Protein AF-A0A534MB08-F1 (afdb_monomer)

Solvent-accessible surface area (backbone atoms only — not comparable to full-atom values): 4357 Å² total; per-residue (Å²): 129,93,81,84,87,81,93,71,56,71,68,58,54,56,53,53,57,73,66,49,51,98,81,51,47,72,67,53,51,52,48,53,53,42,72,79,56,60,55,73,66,57,54,52,52,53,54,48,46,71,71,71,51,79,88,68,58,68,71,59,50,32,64,74,70,73,106

Structure (mmCIF, N/CA/C/O backbone):
data_AF-A0A534MB08-F1
#
_entry.id   AF-A0A534MB08-F1
#
loop_
_atom_site.group_PDB
_atom_site.id
_atom_site.type_symbol
_atom_site.label_atom_id
_atom_site.label_alt_id
_atom_site.label_comp_id
_atom_site.label_asym_id
_atom_site.label_entity_id
_atom_site.label_seq_id
_atom_site.pdbx_PDB_ins_code
_atom_site.Cartn_x
_atom_site.Cartn_y
_atom_site.Cartn_z
_atom_site.occupancy
_atom_site.B_iso_or_equiv
_atom_site.auth_seq_id
_atom_site.auth_comp_id
_atom_site.auth_asym_id
_atom_site.auth_atom_id
_atom_site.pdbx_PDB_model_num
ATOM 1 N N . MET A 1 1 ? 1.822 -13.934 10.212 1.00 66.62 1 MET A N 1
ATOM 2 C CA . MET A 1 1 ? 3.008 -13.051 10.268 1.00 66.62 1 MET A CA 1
ATOM 3 C C . MET A 1 1 ? 2.962 -12.250 11.562 1.00 66.62 1 MET A C 1
ATOM 5 O O . MET A 1 1 ? 1.858 -12.064 12.067 1.00 66.62 1 MET A O 1
ATOM 9 N N . PRO A 1 2 ? 4.102 -11.831 12.137 1.00 86.44 2 PRO A N 1
ATOM 10 C CA . PRO A 1 2 ? 4.089 -10.929 13.286 1.00 86.44 2 PRO A CA 1
ATOM 11 C C . PRO A 1 2 ? 3.431 -9.602 12.891 1.00 86.44 2 PRO A C 1
ATOM 13 O O . PRO A 1 2 ? 3.737 -9.047 11.841 1.00 86.44 2 PRO A O 1
ATOM 16 N N . THR A 1 3 ? 2.515 -9.112 13.721 1.00 90.62 3 THR A N 1
ATOM 17 C CA . THR A 1 3 ? 1.798 -7.852 13.490 1.00 90.62 3 THR A CA 1
ATOM 18 C C . THR A 1 3 ? 2.374 -6.744 14.358 1.00 90.62 3 THR A C 1
ATOM 20 O O . THR A 1 3 ? 2.790 -6.991 15.490 1.00 90.62 3 THR A O 1
ATOM 23 N N . THR A 1 4 ? 2.328 -5.511 13.863 1.00 93.19 4 THR A N 1
ATOM 24 C CA . THR A 1 4 ? 2.625 -4.305 14.646 1.00 93.19 4 THR A CA 1
ATOM 25 C C . THR A 1 4 ? 1.391 -3.407 14.735 1.00 93.19 4 THR A C 1
ATOM 27 O O . THR A 1 4 ? 0.411 -3.613 14.022 1.00 93.19 4 THR A O 1
ATOM 30 N N . THR A 1 5 ? 1.410 -2.422 15.633 1.00 93.06 5 THR A N 1
ATOM 31 C CA . THR A 1 5 ? 0.323 -1.446 15.790 1.00 93.06 5 THR A CA 1
ATOM 32 C C . THR A 1 5 ? 0.763 -0.086 15.273 1.00 93.06 5 THR A C 1
ATOM 34 O O . THR A 1 5 ? 1.790 0.438 15.698 1.00 93.06 5 THR A O 1
ATOM 37 N N . ILE A 1 6 ? -0.045 0.505 14.391 1.00 89.75 6 ILE A N 1
ATOM 38 C CA . ILE A 1 6 ? 0.178 1.850 13.858 1.00 89.75 6 ILE A CA 1
ATOM 39 C C . ILE A 1 6 ? -0.932 2.763 14.390 1.00 89.75 6 ILE A C 1
ATOM 41 O O . ILE A 1 6 ? -2.099 2.578 14.031 1.00 89.75 6 ILE A O 1
ATOM 45 N N . PRO A 1 7 ? -0.619 3.742 15.255 1.00 93.50 7 PRO A N 1
ATOM 46 C CA . PRO A 1 7 ? -1.614 4.696 15.712 1.00 93.50 7 PRO A CA 1
ATOM 47 C C . PRO A 1 7 ? -1.986 5.654 14.575 1.00 93.50 7 PRO A C 1
ATOM 49 O O . PRO A 1 7 ? -1.125 6.245 13.925 1.00 93.50 7 PRO A O 1
ATOM 52 N N . VAL A 1 8 ? -3.286 5.847 14.362 1.00 93.69 8 VAL A N 1
ATOM 53 C CA . VAL A 1 8 ? -3.828 6.798 13.383 1.00 93.69 8 VAL A CA 1
ATOM 54 C C . VAL A 1 8 ? -4.887 7.684 14.028 1.00 93.69 8 VAL A C 1
ATOM 56 O O . VAL A 1 8 ? -5.500 7.324 15.035 1.00 93.69 8 VAL A O 1
ATOM 59 N N . LYS A 1 9 ? -5.139 8.854 13.434 1.00 97.31 9 LYS A N 1
ATOM 60 C CA . LYS A 1 9 ? -6.245 9.721 13.861 1.00 97.31 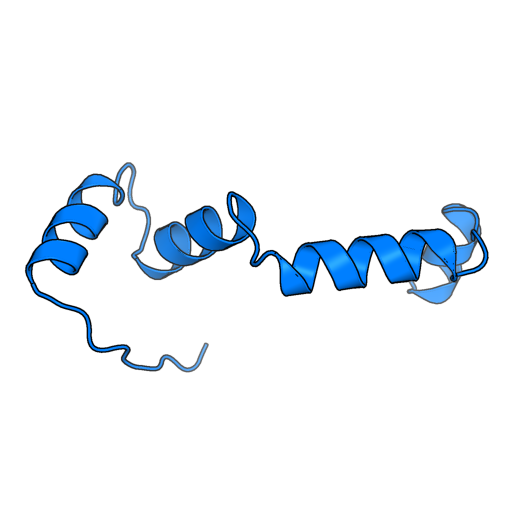9 LYS A CA 1
ATOM 61 C C . LYS A 1 9 ? -7.587 9.010 13.669 1.00 97.31 9 LYS A C 1
ATOM 63 O O . LYS A 1 9 ? -7.773 8.247 12.718 1.00 97.31 9 LYS A O 1
ATOM 68 N N . ARG A 1 10 ? -8.561 9.328 14.528 1.00 95.19 10 ARG A N 1
ATOM 69 C CA . ARG A 1 10 ? -9.918 8.751 14.474 1.00 95.19 10 ARG A CA 1
ATOM 70 C C . ARG A 1 10 ? -10.613 8.997 13.131 1.00 95.19 10 ARG A C 1
ATOM 72 O O . ARG A 1 10 ? -11.330 8.126 12.648 1.00 95.19 10 ARG A O 1
ATOM 79 N N . GLU A 1 11 ? -10.369 10.152 12.523 1.00 96.94 11 GLU A N 1
ATOM 80 C CA . GLU A 1 11 ? -10.866 10.522 11.191 1.00 96.94 11 GLU A CA 1
ATOM 81 C C . GLU A 1 11 ? -10.290 9.614 10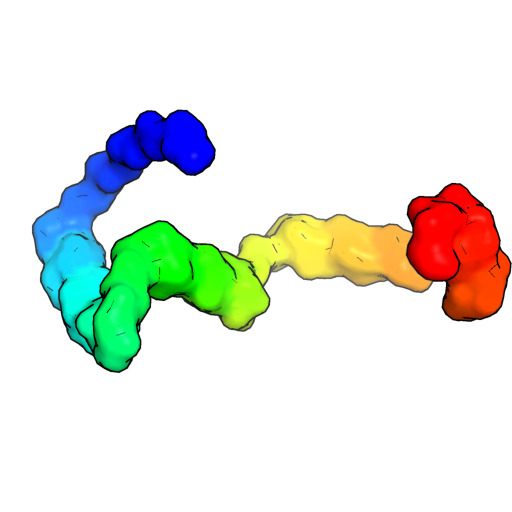.096 1.00 96.94 11 GLU A C 1
ATOM 83 O O . GLU A 1 11 ? -11.033 9.080 9.275 1.00 96.94 11 GLU A O 1
ATOM 88 N N . THR A 1 12 ? -8.976 9.368 10.121 1.00 94.50 12 THR A N 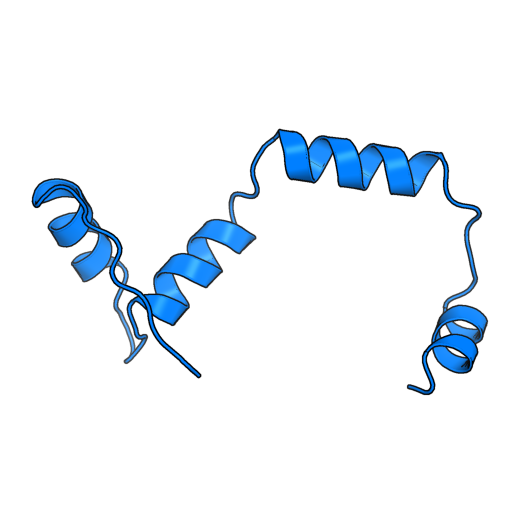1
ATOM 89 C CA . THR A 1 12 ? -8.309 8.438 9.199 1.00 94.50 12 THR A CA 1
ATOM 90 C C . THR A 1 12 ? -8.860 7.025 9.359 1.00 94.50 12 THR A C 1
ATOM 92 O O . THR A 1 12 ? -9.193 6.379 8.370 1.00 94.50 12 THR A O 1
ATOM 95 N N . TRP A 1 13 ? -9.041 6.564 10.599 1.00 92.75 13 TRP A N 1
ATOM 96 C CA . TRP A 1 13 ? -9.646 5.261 10.872 1.00 92.75 13 TRP A CA 1
ATOM 97 C C . TRP A 1 13 ? -11.097 5.158 10.373 1.00 92.75 13 TRP A C 1
ATOM 99 O O . TRP A 1 13 ? -11.511 4.124 9.851 1.00 92.75 13 TRP A O 1
ATOM 109 N N . ALA A 1 14 ? -11.882 6.235 10.485 1.00 93.06 14 ALA A N 1
ATOM 110 C CA . ALA A 1 14 ? -13.227 6.285 9.921 1.00 93.06 14 ALA A CA 1
ATOM 111 C C . ALA A 1 14 ? -13.216 6.162 8.391 1.00 93.06 14 ALA A C 1
ATOM 113 O O . ALA A 1 14 ? -14.050 5.443 7.852 1.00 93.06 14 ALA A O 1
ATOM 114 N N . ARG A 1 15 ? -12.249 6.784 7.707 1.00 91.75 15 A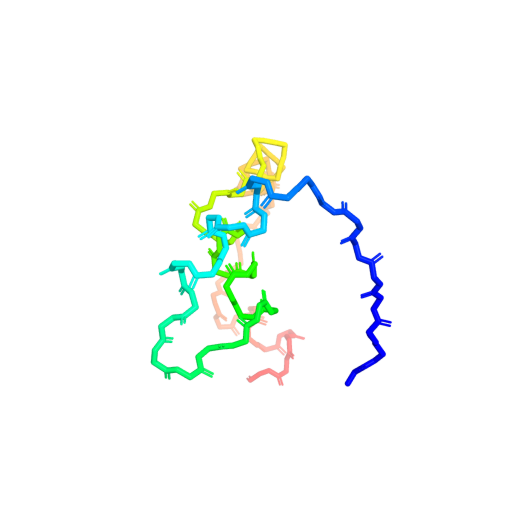RG A N 1
ATOM 115 C CA . ARG A 1 15 ? -12.070 6.617 6.258 1.00 91.75 15 ARG A CA 1
ATOM 116 C C . ARG A 1 15 ? -11.683 5.186 5.899 1.00 91.75 15 ARG A C 1
ATOM 118 O O . ARG A 1 15 ? -12.328 4.609 5.036 1.00 91.75 15 ARG A O 1
ATOM 125 N N . LEU A 1 16 ? -10.702 4.597 6.590 1.00 90.62 16 LEU A N 1
ATOM 126 C CA . LEU A 1 16 ? -10.259 3.214 6.351 1.00 90.62 16 LEU A CA 1
ATOM 127 C C . LEU A 1 16 ? -11.411 2.203 6.453 1.00 90.62 16 LEU A C 1
ATOM 129 O O . LEU A 1 16 ? -11.458 1.251 5.680 1.00 90.62 16 LEU A O 1
ATOM 133 N N . ARG A 1 17 ? -12.377 2.423 7.357 1.00 88.31 17 ARG A N 1
ATOM 134 C CA . ARG A 1 17 ? -13.585 1.584 7.457 1.00 88.31 17 ARG A CA 1
ATOM 135 C C . ARG A 1 17 ? -14.400 1.530 6.170 1.00 88.31 17 ARG A C 1
ATOM 137 O O . ARG A 1 17 ? -14.953 0.479 5.876 1.00 88.31 17 ARG A O 1
ATOM 144 N N . SER A 1 18 ? -14.459 2.622 5.413 1.00 88.75 18 SER A N 1
ATOM 145 C CA . SER A 1 18 ? -15.200 2.676 4.150 1.00 88.75 18 SER A CA 1
ATOM 146 C C . SER A 1 18 ? -14.520 1.891 3.027 1.00 88.75 18 SER A C 1
ATOM 148 O O . SER A 1 18 ? -15.206 1.405 2.137 1.00 88.75 18 SER A O 1
ATOM 150 N N . TYR A 1 19 ? -13.191 1.750 3.074 1.00 87.19 19 TYR A N 1
ATOM 151 C CA . TYR A 1 19 ? -12.424 0.959 2.102 1.00 87.19 19 TYR A CA 1
ATOM 152 C C . TYR A 1 19 ? -12.470 -0.543 2.393 1.00 87.19 19 TYR A C 1
ATOM 154 O O . TYR A 1 19 ? -12.228 -1.357 1.509 1.00 87.19 19 TYR A O 1
ATOM 162 N N . ARG A 1 20 ? -12.808 -0.928 3.627 1.00 86.12 20 ARG A N 1
ATOM 163 C CA . ARG A 1 20 ? -12.881 -2.322 4.062 1.00 86.12 20 ARG A CA 1
ATOM 164 C C . ARG A 1 20 ? -14.169 -3.003 3.568 1.00 86.12 20 ARG A C 1
ATOM 166 O O . ARG A 1 20 ? -15.073 -3.288 4.354 1.00 86.12 20 ARG A O 1
ATOM 173 N N . VAL A 1 21 ? -14.258 -3.252 2.264 1.00 85.25 21 VAL A N 1
ATOM 174 C CA . VAL A 1 21 ? -15.386 -3.932 1.603 1.00 85.25 21 VAL A CA 1
ATOM 175 C C . VAL A 1 21 ? -15.066 -5.402 1.311 1.00 85.25 21 VAL A C 1
ATOM 177 O O . VAL A 1 21 ? -13.909 -5.808 1.305 1.00 85.25 21 VAL A O 1
ATOM 180 N N . GLY A 1 22 ? -16.093 -6.231 1.101 1.00 85.44 22 GLY A N 1
ATOM 181 C CA . GLY A 1 22 ? -15.910 -7.589 0.564 1.00 85.44 22 GLY A CA 1
ATOM 182 C C . GLY A 1 22 ? -15.120 -8.572 1.440 1.00 85.44 22 GLY A C 1
ATOM 183 O O . GLY A 1 22 ? -14.653 -9.583 0.933 1.00 85.44 22 GLY A O 1
ATOM 184 N N . GLY A 1 23 ? -14.963 -8.301 2.739 1.00 87.25 23 GLY A N 1
ATOM 185 C CA . GLY A 1 23 ? -14.202 -9.166 3.650 1.00 87.25 23 GLY A CA 1
ATOM 186 C C . GLY A 1 23 ? -12.709 -8.842 3.753 1.00 87.25 23 GLY A C 1
ATOM 187 O O . GLY A 1 23 ? -12.020 -9.515 4.515 1.00 87.25 23 GLY A O 1
ATOM 188 N N . ALA A 1 24 ? -12.232 -7.791 3.076 1.00 90.19 24 ALA A N 1
ATOM 189 C CA . ALA A 1 24 ? -10.856 -7.321 3.203 1.00 90.19 24 ALA A CA 1
ATOM 190 C C . ALA A 1 24 ? -10.495 -6.991 4.664 1.00 90.19 24 ALA A C 1
ATOM 192 O O . ALA A 1 24 ? -11.321 -6.535 5.474 1.00 90.19 24 ALA A O 1
ATOM 193 N N . THR A 1 25 ? -9.240 -7.224 5.024 1.00 92.56 25 THR A N 1
ATOM 194 C CA . THR A 1 25 ? -8.649 -6.757 6.276 1.00 92.56 25 THR A CA 1
ATOM 195 C C . THR A 1 25 ? -8.121 -5.332 6.109 1.00 92.56 25 THR A C 1
ATOM 197 O O . THR A 1 25 ? -8.046 -4.799 5.006 1.00 92.56 25 THR A O 1
ATOM 200 N N . TYR A 1 26 ? -7.766 -4.669 7.214 1.00 92.00 26 TYR A N 1
ATOM 201 C CA . TYR A 1 26 ? -7.064 -3.387 7.094 1.00 92.00 26 TYR A CA 1
ATOM 202 C C . TYR A 1 26 ? -5.651 -3.547 6.544 1.00 92.00 26 TYR A C 1
ATOM 204 O O . TYR A 1 26 ? -5.131 -2.586 5.995 1.00 92.00 26 TYR A O 1
ATOM 212 N N . ASP A 1 27 ? -5.050 -4.726 6.701 1.00 92.38 27 ASP A N 1
ATOM 213 C CA . ASP A 1 27 ? -3.745 -5.012 6.118 1.00 92.38 27 ASP A CA 1
ATOM 214 C C . ASP A 1 27 ? -3.860 -5.018 4.590 1.00 92.38 27 ASP A C 1
ATOM 216 O O . ASP A 1 27 ? -3.128 -4.289 3.931 1.00 92.38 27 ASP A O 1
ATOM 220 N N . ASP A 1 28 ? -4.865 -5.709 4.041 1.00 92.94 28 ASP A N 1
ATOM 221 C CA . ASP A 1 28 ? -5.137 -5.726 2.594 1.00 92.94 28 ASP A CA 1
ATOM 222 C C . ASP A 1 28 ? -5.368 -4.305 2.059 1.00 92.94 28 ASP A C 1
ATOM 224 O O . ASP A 1 28 ? -4.659 -3.850 1.171 1.00 92.94 28 ASP A O 1
ATOM 228 N N . VAL A 1 29 ? -6.275 -3.546 2.690 1.00 92.75 29 VAL A N 1
ATOM 229 C CA . VAL A 1 29 ? -6.582 -2.162 2.283 1.00 92.75 29 VAL A CA 1
ATOM 230 C C . VAL A 1 29 ? -5.346 -1.260 2.312 1.00 92.75 29 VAL A C 1
ATOM 232 O O . VAL A 1 29 ? -5.183 -0.409 1.441 1.00 92.75 29 VAL A O 1
ATOM 235 N N . LEU A 1 30 ? -4.498 -1.377 3.339 1.00 91.88 30 LEU A N 1
ATOM 236 C CA . LEU A 1 30 ? -3.293 -0.555 3.431 1.00 91.88 30 LEU A CA 1
ATOM 237 C C . LEU A 1 30 ? -2.286 -0.924 2.342 1.00 91.88 30 LEU A C 1
ATOM 239 O O . LEU A 1 30 ? -1.689 -0.014 1.774 1.00 91.88 30 LEU A O 1
ATOM 243 N N . ASN A 1 31 ? -2.113 -2.214 2.049 1.00 92.12 31 ASN A N 1
ATOM 244 C CA . ASN A 1 31 ? -1.232 -2.665 0.974 1.00 92.12 31 ASN A CA 1
ATOM 245 C C . ASN A 1 31 ? -1.744 -2.208 -0.398 1.00 92.12 31 ASN A C 1
ATOM 247 O O . ASN A 1 31 ? -0.981 -1.577 -1.122 1.00 92.12 31 ASN A O 1
ATOM 251 N N . ASP A 1 32 ? -3.039 -2.364 -0.686 1.00 90.75 32 ASP A N 1
ATOM 252 C CA . ASP A 1 32 ? -3.648 -1.889 -1.937 1.00 90.75 32 ASP A CA 1
ATOM 253 C C . ASP A 1 32 ? -3.416 -0.379 -2.142 1.00 90.75 32 ASP A C 1
ATOM 255 O O . ASP A 1 32 ? -2.997 0.070 -3.207 1.00 90.75 32 ASP A O 1
ATOM 259 N N . LEU A 1 33 ? -3.611 0.428 -1.090 1.00 89.81 33 LEU A N 1
ATOM 260 C CA . LEU A 1 33 ? -3.383 1.877 -1.156 1.00 89.81 33 LEU A CA 1
ATOM 261 C C . LEU A 1 33 ? -1.904 2.245 -1.369 1.00 89.81 33 LEU A C 1
ATOM 263 O O . LEU A 1 33 ? -1.617 3.291 -1.958 1.00 89.81 33 LEU A O 1
ATOM 267 N N . MET A 1 34 ? -0.973 1.439 -0.852 1.00 90.06 34 MET A N 1
ATOM 268 C CA . MET A 1 34 ? 0.465 1.639 -1.061 1.00 90.06 34 MET A CA 1
ATOM 269 C C . MET A 1 34 ? 0.882 1.275 -2.487 1.00 90.06 34 MET A C 1
ATOM 271 O O . MET A 1 34 ? 1.712 1.982 -3.063 1.00 90.06 34 MET A O 1
ATOM 275 N N . ASP A 1 35 ? 0.286 0.228 -3.053 1.00 88.69 35 ASP A N 1
ATOM 276 C CA . ASP A 1 35 ? 0.539 -0.212 -4.423 1.00 88.69 35 ASP A CA 1
ATOM 277 C C . ASP A 1 35 ? -0.030 0.778 -5.453 1.00 88.69 35 ASP A C 1
ATOM 279 O O . ASP A 1 35 ? 0.639 1.095 -6.439 1.00 88.69 35 ASP A O 1
ATOM 283 N N . ASP A 1 36 ? -1.213 1.345 -5.191 1.00 88.69 36 ASP A N 1
ATOM 284 C CA . ASP A 1 36 ? -1.848 2.350 -6.056 1.00 88.69 36 ASP A CA 1
ATOM 285 C C . ASP A 1 36 ? -1.114 3.701 -6.051 1.00 88.69 36 ASP A C 1
ATOM 287 O O . ASP A 1 36 ? -1.103 4.427 -7.051 1.00 88.69 36 ASP A O 1
ATOM 291 N N . CYS A 1 37 ? -0.525 4.082 -4.914 1.00 86.00 37 CYS A N 1
ATOM 292 C CA . CYS A 1 37 ? 0.126 5.379 -4.740 1.00 86.00 37 CYS A CA 1
ATOM 293 C C . CYS A 1 37 ? 1.506 5.234 -4.082 1.00 86.00 37 CYS A C 1
ATOM 295 O O . CYS A 1 37 ? 1.708 5.639 -2.928 1.00 86.00 37 CYS A O 1
ATOM 297 N N . PRO A 1 38 ? 2.493 4.691 -4.817 1.00 85.31 38 PRO A N 1
ATOM 298 C CA . PRO A 1 38 ? 3.827 4.532 -4.281 1.00 85.31 38 PRO A CA 1
ATOM 299 C C . PRO A 1 38 ? 4.470 5.904 -4.017 1.00 85.31 38 PRO A C 1
ATOM 301 O O . PRO A 1 38 ? 4.284 6.856 -4.786 1.00 85.31 38 PRO A O 1
ATOM 304 N N . PRO A 1 39 ? 5.291 6.043 -2.960 1.00 88.06 39 PRO A N 1
ATOM 305 C CA . PRO A 1 39 ? 5.975 7.296 -2.666 1.00 88.06 39 PRO A CA 1
ATOM 306 C C . PRO A 1 39 ? 6.828 7.781 -3.846 1.00 88.06 39 PRO A C 1
ATOM 308 O O . PRO A 1 39 ? 7.544 7.006 -4.478 1.00 88.06 39 PRO A O 1
ATOM 311 N N . ALA A 1 40 ? 6.871 9.094 -4.089 1.00 86.38 40 ALA A N 1
ATOM 312 C CA . ALA A 1 40 ? 7.631 9.660 -5.211 1.00 86.38 40 ALA A CA 1
ATOM 313 C C . ALA A 1 40 ? 9.136 9.313 -5.192 1.00 86.38 40 ALA A C 1
ATOM 315 O O . ALA A 1 40 ? 9.790 9.341 -6.234 1.00 86.38 40 ALA A O 1
ATOM 316 N N . GLY A 1 41 ? 9.707 9.031 -4.015 1.00 85.75 41 GLY A N 1
ATOM 317 C CA . GLY A 1 41 ? 11.080 8.534 -3.887 1.00 85.75 41 GLY A CA 1
ATOM 318 C C . GLY A 1 41 ? 11.242 7.097 -4.391 1.00 85.75 41 GLY A C 1
ATOM 319 O O . GLY A 1 41 ? 12.215 6.810 -5.079 1.00 85.75 41 GLY A O 1
ATOM 320 N N . PHE A 1 42 ? 10.259 6.231 -4.124 1.00 84.38 42 PHE A N 1
ATOM 321 C CA . PHE A 1 42 ? 10.224 4.858 -4.630 1.00 84.38 42 PHE A CA 1
ATOM 322 C C . PHE A 1 42 ? 10.163 4.842 -6.161 1.00 84.38 42 PHE A C 1
ATOM 324 O O . PHE A 1 42 ? 10.985 4.195 -6.803 1.00 84.38 42 PHE A O 1
ATOM 331 N N . ILE A 1 43 ? 9.262 5.639 -6.748 1.00 86.75 43 ILE A N 1
ATOM 332 C CA . ILE A 1 43 ? 9.137 5.765 -8.208 1.00 86.75 43 ILE A CA 1
ATOM 333 C C . ILE A 1 43 ? 10.452 6.262 -8.824 1.00 86.75 43 ILE A C 1
ATOM 335 O O . ILE A 1 43 ? 10.932 5.697 -9.803 1.00 86.75 43 ILE A O 1
ATOM 339 N N . ARG A 1 44 ? 11.06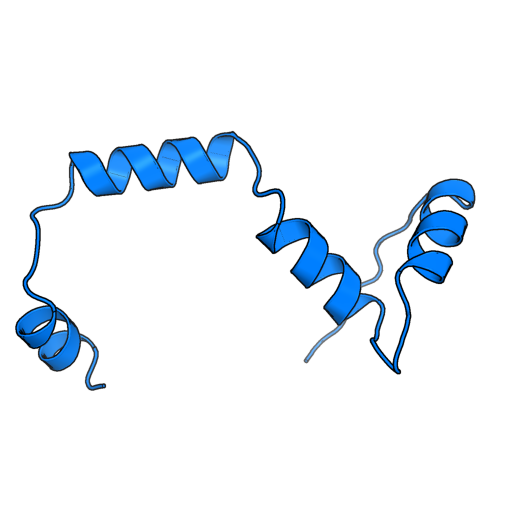2 7.305 -8.242 1.00 89.25 44 ARG A N 1
ATOM 340 C CA . ARG A 1 44 ? 12.332 7.866 -8.733 1.00 89.25 44 ARG A CA 1
ATOM 341 C C . ARG A 1 44 ? 13.462 6.844 -8.736 1.00 89.25 44 ARG A C 1
ATOM 343 O O . ARG A 1 44 ? 14.194 6.765 -9.717 1.00 89.25 44 ARG A O 1
ATOM 350 N N . GLU A 1 45 ? 13.587 6.067 -7.668 1.00 88.31 45 GLU A N 1
ATOM 351 C CA . GLU A 1 45 ? 14.591 5.008 -7.590 1.00 88.31 45 GLU A CA 1
ATOM 352 C C . GLU A 1 45 ? 14.316 3.894 -8.606 1.00 88.31 45 GLU A C 1
ATOM 354 O O . GLU A 1 45 ? 15.238 3.440 -9.281 1.00 88.31 45 GLU A O 1
ATOM 359 N N . HIS A 1 46 ? 13.052 3.497 -8.779 1.00 86.19 46 HIS A N 1
ATOM 360 C CA . HIS A 1 46 ? 12.677 2.493 -9.772 1.00 86.19 46 HIS A CA 1
ATOM 361 C C . HIS A 1 46 ? 13.023 2.946 -11.2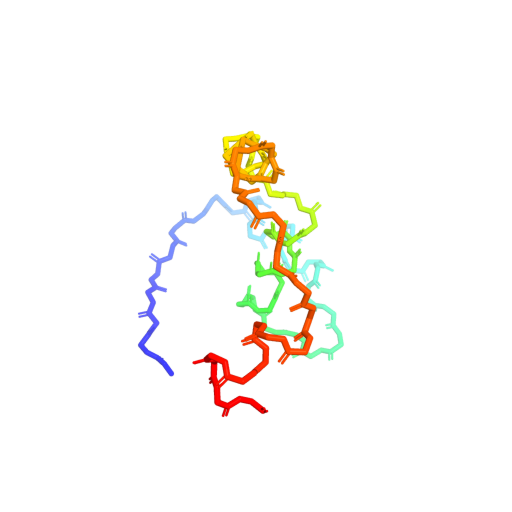01 1.00 86.19 46 HIS A C 1
ATOM 363 O O . HIS A 1 46 ? 13.626 2.196 -11.965 1.00 86.19 46 HIS A O 1
ATOM 369 N N . LEU A 1 47 ? 12.734 4.206 -11.543 1.00 89.12 47 LEU A N 1
ATOM 370 C CA . LEU A 1 47 ? 13.100 4.793 -12.835 1.00 89.12 47 LEU A CA 1
ATOM 371 C C . LEU A 1 47 ? 14.619 4.904 -13.029 1.00 89.12 47 LEU A C 1
ATOM 373 O O . LEU A 1 47 ? 15.109 4.678 -14.134 1.00 89.12 47 LEU A O 1
ATOM 377 N N . ARG A 1 48 ? 1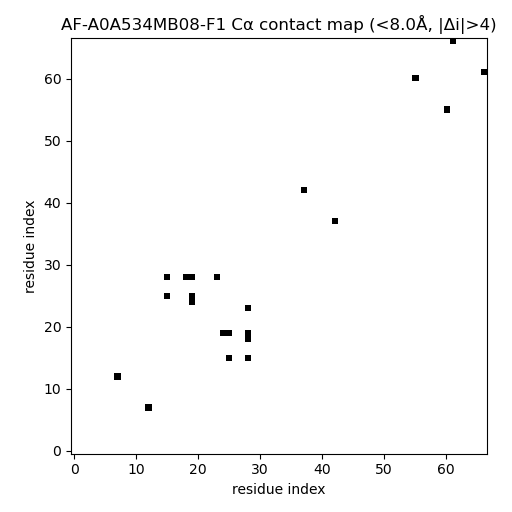5.373 5.236 -11.972 1.00 91.56 48 ARG A N 1
ATOM 378 C CA . ARG A 1 48 ? 16.842 5.262 -12.018 1.00 91.56 48 ARG A CA 1
ATOM 379 C C . ARG A 1 48 ? 17.397 3.881 -12.367 1.00 91.56 48 ARG A C 1
ATOM 381 O O . ARG A 1 48 ? 18.216 3.776 -13.272 1.00 91.56 48 ARG A O 1
ATOM 388 N N . ARG A 1 49 ? 16.909 2.826 -11.705 1.00 86.00 49 ARG A N 1
ATOM 389 C CA . ARG A 1 49 ? 17.317 1.439 -11.982 1.00 86.00 49 ARG A CA 1
ATOM 390 C C . ARG A 1 49 ? 16.987 1.012 -13.400 1.00 86.00 49 ARG A C 1
ATOM 392 O O . ARG A 1 49 ? 17.871 0.528 -14.086 1.00 86.00 49 ARG A O 1
ATOM 399 N N . LEU A 1 50 ? 15.770 1.280 -13.875 1.00 85.06 50 LEU A N 1
ATOM 400 C CA . LEU A 1 5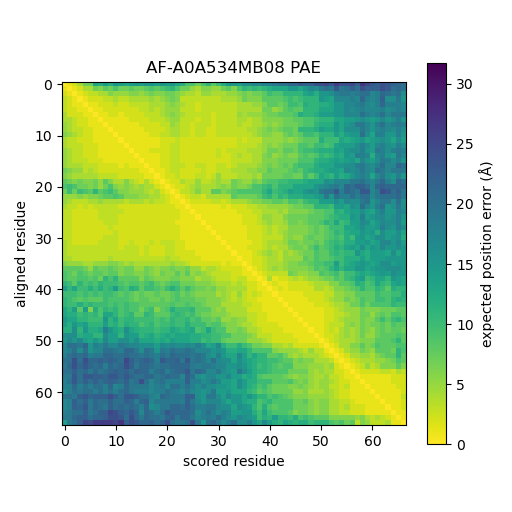0 ? 15.390 0.984 -15.262 1.00 85.06 50 LEU A CA 1
ATOM 401 C C . LEU A 1 50 ? 16.308 1.656 -16.294 1.00 85.06 50 LEU A C 1
ATOM 403 O O . LEU A 1 50 ? 16.477 1.133 -17.390 1.00 85.06 50 LEU A O 1
ATOM 407 N N . LYS A 1 51 ? 16.878 2.819 -15.963 1.00 86.81 51 LYS A N 1
ATOM 408 C CA . LYS A 1 51 ? 17.805 3.540 -16.838 1.00 86.81 51 LYS A CA 1
ATOM 409 C C . LYS A 1 51 ? 19.243 3.017 -16.756 1.00 86.81 51 LYS A C 1
ATOM 411 O O . LYS A 1 51 ? 19.954 3.067 -17.754 1.00 86.81 51 LYS A O 1
ATOM 416 N N . GLU A 1 52 ? 19.693 2.630 -15.568 1.00 87.69 52 GLU A N 1
ATOM 417 C CA . GLU A 1 52 ? 21.099 2.306 -15.296 1.00 87.69 52 GLU A CA 1
ATOM 418 C C . GLU A 1 52 ? 21.408 0.807 -15.352 1.00 87.69 52 GLU A C 1
ATOM 420 O O . GLU A 1 52 ? 22.554 0.436 -15.595 1.00 87.69 52 GLU A O 1
ATOM 425 N N . GLU A 1 53 ? 20.419 -0.054 -15.122 1.00 82.44 53 GLU A N 1
ATOM 426 C CA . GLU A 1 53 ? 20.600 -1.500 -15.191 1.00 82.44 53 GLU A CA 1
ATOM 427 C C . GLU A 1 53 ? 20.642 -1.971 -16.646 1.00 82.44 53 GLU A C 1
ATOM 429 O O . GLU A 1 53 ? 19.840 -1.570 -17.491 1.00 82.44 53 GLU A O 1
ATOM 434 N N . GLU A 1 54 ? 21.591 -2.858 -16.935 1.00 82.19 54 GLU A N 1
ATOM 435 C CA . GLU A 1 54 ? 21.672 -3.510 -18.233 1.00 82.19 54 GLU A CA 1
ATOM 436 C C . GLU A 1 54 ? 20.458 -4.428 -18.419 1.00 82.19 54 GLU A C 1
ATOM 438 O O . GLU A 1 54 ? 20.182 -5.311 -17.596 1.00 82.19 54 GLU A O 1
ATOM 443 N N . PHE A 1 55 ? 19.716 -4.206 -19.506 1.00 80.56 55 PHE A N 1
ATOM 444 C CA . PHE A 1 55 ? 18.543 -5.005 -19.828 1.00 80.56 55 PHE A CA 1
ATOM 445 C C . PHE A 1 55 ? 18.931 -6.483 -19.939 1.00 80.56 55 PHE A C 1
ATOM 447 O O . PHE A 1 55 ? 19.775 -6.863 -20.746 1.00 80.56 55 PHE A O 1
ATOM 454 N N . SER A 1 56 ? 18.289 -7.327 -19.134 1.00 82.31 56 SER A N 1
ATOM 455 C CA . SER A 1 56 ? 18.404 -8.780 -19.234 1.00 82.31 56 SER A CA 1
ATOM 456 C C . SER A 1 56 ? 17.150 -9.333 -19.899 1.00 82.31 56 SER A C 1
ATOM 458 O O . SER A 1 56 ? 16.041 -9.002 -19.475 1.00 82.31 56 SER A O 1
ATOM 460 N N . ASP A 1 57 ? 17.310 -10.216 -20.887 1.00 88.50 57 ASP A N 1
ATOM 461 C CA . ASP A 1 57 ? 16.169 -10.945 -21.438 1.00 88.50 57 ASP A CA 1
ATOM 462 C C . ASP A 1 57 ? 15.472 -11.754 -20.333 1.00 88.50 57 ASP A C 1
ATOM 464 O O . ASP A 1 57 ? 16.111 -12.326 -19.440 1.00 88.50 57 ASP A O 1
ATOM 468 N N . TRP A 1 58 ? 14.142 -11.807 -20.390 1.00 85.00 58 TRP A N 1
ATOM 469 C CA . TRP A 1 58 ? 13.333 -12.486 -19.384 1.00 85.00 58 TRP A CA 1
ATOM 470 C C . TRP A 1 58 ? 13.708 -13.967 -19.218 1.00 85.00 58 TRP A C 1
ATOM 472 O O . TRP A 1 58 ? 13.680 -14.482 -18.098 1.00 85.00 58 TRP A O 1
ATOM 482 N N . GLN A 1 59 ? 14.120 -14.653 -20.290 1.00 88.38 59 GLN A N 1
ATOM 483 C CA . GLN A 1 59 ? 14.580 -16.042 -20.207 1.00 88.38 59 GLN A CA 1
ATOM 484 C C . GLN A 1 59 ? 15.820 -16.188 -19.319 1.00 88.38 59 GLN A C 1
ATOM 486 O O . GLN A 1 59 ? 15.932 -17.156 -18.561 1.00 88.38 59 GLN A O 1
ATOM 491 N N . ASP A 1 60 ? 16.735 -15.223 -19.370 1.00 89.38 60 ASP A N 1
ATOM 492 C CA . ASP A 1 60 ? 17.973 -15.252 -18.596 1.00 89.38 60 ASP A CA 1
ATOM 493 C C . ASP A 1 60 ? 17.756 -14.796 -17.151 1.00 89.38 60 ASP A C 1
ATOM 495 O O . ASP A 1 60 ? 18.341 -15.364 -16.222 1.00 89.38 60 ASP A O 1
ATOM 499 N N . VAL A 1 61 ? 16.850 -13.839 -16.926 1.00 85.81 61 VAL A N 1
ATOM 500 C CA . VAL A 1 61 ? 16.368 -13.490 -15.579 1.00 85.81 61 VAL A CA 1
ATOM 501 C C . VAL A 1 61 ? 15.743 -14.711 -14.906 1.00 85.81 61 VAL A C 1
ATOM 503 O O . VAL A 1 61 ? 16.096 -15.047 -13.773 1.00 85.81 61 VAL A O 1
ATOM 506 N N . ARG A 1 62 ? 14.871 -15.427 -15.619 1.00 87.12 62 ARG A N 1
ATOM 507 C CA . ARG A 1 62 ? 14.178 -16.607 -15.100 1.00 87.12 62 ARG A CA 1
ATOM 508 C C . ARG A 1 62 ? 15.147 -17.724 -14.696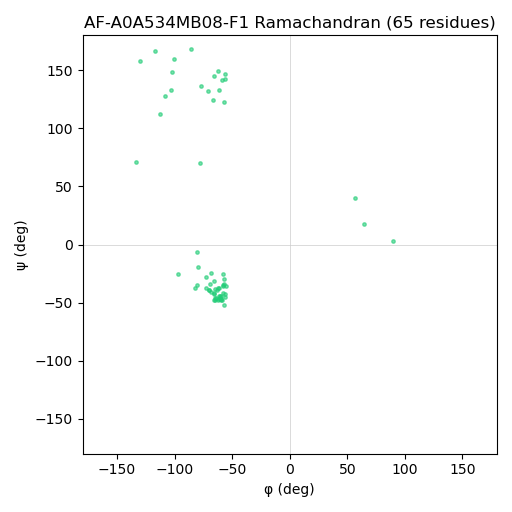 1.00 87.12 62 ARG A C 1
ATOM 510 O O . ARG A 1 62 ? 15.046 -18.241 -13.583 1.00 87.12 62 ARG A O 1
ATOM 517 N N . LYS A 1 63 ? 16.138 -18.043 -15.542 1.00 90.88 63 LYS A N 1
ATOM 518 C CA . LYS A 1 63 ? 17.203 -19.014 -15.211 1.00 90.88 63 LYS A CA 1
ATOM 519 C C . LYS A 1 63 ? 17.953 -18.627 -13.931 1.00 90.88 63 LYS A C 1
ATOM 521 O O . LYS A 1 63 ? 18.222 -19.487 -13.095 1.00 90.88 63 LYS A O 1
ATOM 526 N N . ARG A 1 64 ? 18.274 -17.337 -13.761 1.00 87.38 64 ARG A N 1
ATOM 527 C CA . ARG A 1 64 ? 19.011 -16.802 -12.602 1.00 87.38 64 ARG A CA 1
ATOM 528 C C . ARG A 1 64 ? 18.221 -16.917 -11.298 1.00 87.38 64 ARG A C 1
ATOM 530 O O . ARG A 1 64 ? 18.791 -17.290 -10.276 1.00 87.38 64 ARG A O 1
ATOM 537 N N . LEU A 1 65 ? 16.923 -16.610 -11.342 1.00 87.19 65 LEU A N 1
ATOM 538 C CA . LEU A 1 65 ? 16.027 -16.633 -10.179 1.00 87.19 65 LEU A CA 1
ATOM 539 C C . LEU A 1 65 ? 15.520 -18.037 -9.815 1.00 87.19 65 LEU A C 1
ATOM 541 O O . LEU A 1 65 ? 14.898 -18.194 -8.769 1.00 87.19 65 LEU A O 1
ATOM 545 N N . ARG A 1 66 ? 15.813 -19.054 -10.639 1.00 84.00 66 ARG A N 1
ATOM 546 C CA . ARG A 1 66 ? 15.343 -20.441 -10.465 1.00 84.00 66 ARG A CA 1
ATOM 547 C C . ARG A 1 66 ? 13.810 -20.543 -10.392 1.00 84.00 66 ARG A C 1
ATOM 549 O O . ARG A 1 66 ? 13.281 -21.312 -9.591 1.00 84.00 66 ARG A O 1
ATOM 556 N N . LEU A 1 67 ? 13.134 -19.756 -11.233 1.00 71.25 67 LEU A N 1
ATOM 557 C CA . LEU A 1 67 ? 11.676 -19.742 -11.426 1.00 71.25 67 LEU A CA 1
ATOM 558 C C . LEU A 1 67 ? 11.240 -20.602 -12.627 1.00 71.25 67 LEU A C 1
ATOM 560 O O . LEU A 1 67 ? 11.985 -20.691 -13.632 1.00 71.25 67 LEU A O 1
#

Sequence (67 aa):
MPTTTIPVKRETWARLRSYRVGGATYDDVLNDLMDDCPPAGFIREHLRRLKEEEFSDWQDVRKRLRL

Radius of gyration: 18.03 Å; Cα contacts (8 Å, |Δi|>4): 11; chains: 1; bounding box: 38×31×37 Å

Foldseek 3Di:
DDDDDDDDDPVVVVVLVVQCPDPDDSVRVVVVVCVVDPDPVVVVVVVVCVVPPDDDDPVVVCVVVVD

pLDDT: mean 88.32, std 4.92, range [66.62, 97.31]

Secondary structure (DSSP, 8-state):
---------HHHHHHHHHH--TT--HHHHHHHHHHHS--HHHHHHHHHHHHHSPPPPHHHHHHHHT-

Mean predicted aligned error: 8.48 Å